Protein AF-A0A060CAT9-F1 (afdb_monomer_lite)

pLDDT: mean 79.56, std 21.22, range [30.61, 98.38]

Organism: NCBI:txid189668

Foldseek 3Di:
DEEEEPQQDDQDDPSNVVVVVLLVDPVNQPPAYEYEHCPQVVVCVQVVRHNYYYDYGPDPVVLVCLQPDQEYEYQDDDDLPRADDPSHAYEHAHDDDPPDDAAPRPPDDPPPPDDSVRRNVVLVSRLVGHPHYHDPDPPPPPPNDDDD

Secondary structure (DSSP, 8-state):
-EEESTTTT-S-HHHHHHHHHHHH-GGGTT--EEEEESSGGGGGGGGGSTTEEEEETTSHHHHHHHHH-SEEEESSPPPTT----TT-EEEE--SS--SS--GGG-SS---TTS-HHHHHHHHHHHHTT-SEE--SSSSSTTSSSPP-

Sequence (148 aa):
MVFCTFSGRGYADSPRAIYEYMLTDPAYRDCQYYWAFRDPEQFRALEQNPNTHVVRYAARDYELAMAGAKYWICNYRVSDHIWPRPEQVYVECWHGTPLKRLGYDLTGSDNAMNTTREIRKKYDLDSAKFRYLLSPSPLPARNFSPPG

InterPro domains:
  IPR007554 CDP-glycerol glycerophosphotransferase [PF04464] (2-139)
  IPR043149 CDP-glycerol glycerophosphotransferase, N-terminal domain [G3DSA:3.40.50.11820] (1-146)
  IPR051612 Teichoic Acid Biosynthesis Enzymes [PTHR37316] (2-144)

Radius of gyration: 16.43 Å; chains: 1; bounding box: 35×36×45 Å

Structure (mmCIF, N/CA/C/O backbone):
data_AF-A0A060CAT9-F1
#
_entry.id   AF-A0A060CAT9-F1
#
loop_
_atom_site.group_PDB
_atom_site.id
_atom_site.type_symbol
_atom_site.label_atom_id
_atom_site.label_alt_id
_atom_site.label_comp_id
_atom_site.label_asym_id
_atom_site.label_entity_id
_atom_site.label_seq_id
_atom_site.pdbx_PDB_ins_code
_atom_site.Cartn_x
_atom_site.Cartn_y
_atom_site.Cartn_z
_atom_site.occupancy
_atom_site.B_iso_or_equiv
_atom_site.auth_seq_id
_atom_site.auth_comp_id
_atom_site.auth_asym_id
_atom_site.auth_atom_id
_atom_site.pdbx_PDB_model_num
ATOM 1 N N . MET A 1 1 ? -4.364 -2.859 5.350 1.00 96.62 1 MET A N 1
ATOM 2 C CA . MET A 1 1 ? -4.345 -2.673 3.885 1.00 96.62 1 MET A CA 1
ATOM 3 C C . MET A 1 1 ? -3.031 -2.008 3.528 1.00 96.62 1 MET A C 1
ATOM 5 O O . MET A 1 1 ? -2.598 -1.157 4.295 1.00 96.62 1 MET A O 1
ATOM 9 N N . VAL A 1 2 ? -2.395 -2.400 2.426 1.00 97.81 2 VAL A N 1
ATOM 10 C CA . VAL A 1 2 ? -1.161 -1.757 1.946 1.00 97.81 2 VAL A CA 1
ATOM 11 C C . VAL A 1 2 ? -1.448 -0.983 0.670 1.00 97.81 2 VAL A C 1
ATOM 13 O O . VAL A 1 2 ? -2.136 -1.495 -0.210 1.00 97.81 2 VAL A O 1
ATOM 16 N N . PHE A 1 3 ? -0.885 0.217 0.573 1.00 97.50 3 PHE A N 1
ATOM 17 C CA . PHE A 1 3 ? -0.954 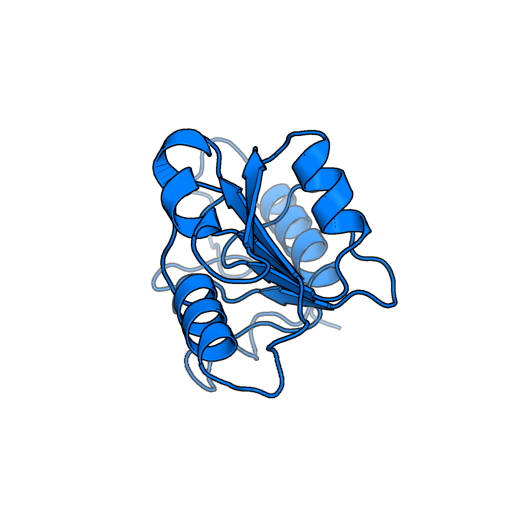1.097 -0.583 1.00 97.50 3 PHE A CA 1
ATOM 18 C C . PHE A 1 3 ? 0.450 1.366 -1.106 1.00 97.50 3 PHE A C 1
ATOM 20 O O . PHE A 1 3 ? 1.371 1.673 -0.340 1.00 97.50 3 PHE A O 1
ATOM 27 N N . CYS A 1 4 ? 0.624 1.260 -2.420 1.00 93.12 4 CYS A N 1
ATOM 28 C CA . CYS A 1 4 ? 1.888 1.600 -3.051 1.00 93.12 4 CYS A CA 1
ATOM 29 C C . CYS A 1 4 ? 1.680 2.188 -4.444 1.00 93.12 4 CYS A C 1
ATOM 31 O O . CYS A 1 4 ? 0.896 1.673 -5.238 1.00 93.12 4 CYS A O 1
ATOM 33 N N . THR A 1 5 ? 2.397 3.268 -4.764 1.00 91.56 5 THR A N 1
ATOM 34 C CA . THR A 1 5 ? 2.348 3.842 -6.114 1.00 91.56 5 THR A CA 1
ATOM 35 C C . THR A 1 5 ? 3.733 3.911 -6.728 1.00 91.56 5 THR A C 1
ATOM 37 O O . THR A 1 5 ? 4.704 4.241 -6.043 1.00 91.56 5 THR A O 1
ATOM 40 N N . PHE A 1 6 ? 3.845 3.588 -8.018 1.00 87.62 6 PHE A N 1
ATOM 41 C CA . PHE A 1 6 ? 5.064 3.800 -8.804 1.00 87.62 6 PHE A CA 1
ATOM 42 C C . PHE A 1 6 ? 6.353 3.268 -8.129 1.00 87.62 6 PHE A C 1
ATOM 44 O O . 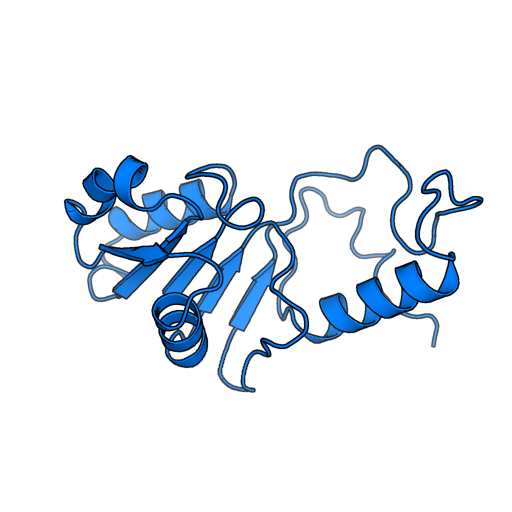PHE A 1 6 ? 7.388 3.940 -8.130 1.00 87.62 6 PHE A O 1
ATOM 51 N N . SER A 1 7 ? 6.294 2.080 -7.511 1.00 87.94 7 SER A N 1
ATOM 52 C CA . SER A 1 7 ? 7.363 1.505 -6.665 1.00 87.94 7 SER A CA 1
ATOM 53 C C . SER A 1 7 ? 7.792 2.394 -5.485 1.00 87.94 7 SER A C 1
ATOM 55 O O . SER A 1 7 ? 8.988 2.554 -5.225 1.00 87.94 7 SER A O 1
ATOM 57 N N . GLY A 1 8 ? 6.827 3.014 -4.811 1.00 88.31 8 GLY A N 1
ATOM 58 C CA . GLY A 1 8 ? 7.023 3.862 -3.637 1.00 88.31 8 GLY A CA 1
ATOM 59 C C . GLY A 1 8 ? 7.508 5.281 -3.939 1.00 88.31 8 GLY A C 1
ATOM 60 O O . GLY A 1 8 ? 8.119 5.899 -3.071 1.00 88.31 8 GLY A O 1
ATOM 61 N N . ARG A 1 9 ? 7.305 5.805 -5.156 1.00 91.75 9 ARG A N 1
ATOM 62 C CA . ARG A 1 9 ? 7.770 7.161 -5.517 1.00 91.75 9 ARG A CA 1
ATOM 63 C C . ARG A 1 9 ? 6.878 8.288 -5.002 1.00 91.75 9 ARG A C 1
ATOM 65 O O . ARG A 1 9 ? 7.337 9.423 -4.981 1.00 91.75 9 ARG A O 1
ATOM 72 N N . GLY A 1 10 ? 5.640 8.011 -4.603 1.00 92.88 10 GLY A N 1
ATOM 73 C CA . GLY A 1 10 ? 4.799 9.070 -4.063 1.00 92.88 10 GLY A CA 1
ATOM 74 C C . GLY A 1 10 ? 3.409 8.643 -3.633 1.00 92.88 10 GLY A C 1
ATOM 75 O O . GLY A 1 10 ? 3.037 7.470 -3.675 1.00 92.88 10 GLY A O 1
ATOM 76 N N . TYR A 1 11 ? 2.651 9.640 -3.202 1.00 95.88 11 TYR A N 1
ATOM 77 C CA . TYR A 1 11 ? 1.263 9.543 -2.779 1.00 95.88 11 TYR A CA 1
ATOM 78 C C . TYR A 1 11 ? 0.386 10.141 -3.887 1.00 95.88 11 TYR A C 1
ATOM 80 O O . TYR A 1 11 ? 0.273 11.360 -4.008 1.00 95.88 11 TYR A O 1
ATOM 88 N N . ALA A 1 12 ? -0.141 9.295 -4.777 1.00 93.31 12 ALA A N 1
ATOM 89 C CA . ALA A 1 12 ? -0.779 9.737 -6.018 1.00 93.31 12 ALA A CA 1
ATOM 90 C C . ALA A 1 12 ? -1.748 8.693 -6.606 1.00 93.31 12 ALA A C 1
ATOM 92 O O . ALA A 1 12 ? -1.861 7.573 -6.106 1.00 93.31 12 ALA A O 1
ATOM 93 N N . ASP A 1 13 ? -2.392 9.075 -7.713 1.00 90.75 13 ASP A N 1
ATOM 94 C CA . ASP A 1 13 ? -3.153 8.189 -8.603 1.00 90.75 13 ASP A CA 1
ATOM 95 C C . ASP A 1 13 ? -4.339 7.472 -7.917 1.00 90.75 13 ASP A C 1
ATOM 97 O O . ASP A 1 13 ? -4.885 7.954 -6.921 1.00 90.75 13 ASP A O 1
ATOM 101 N N . SER A 1 14 ? -4.775 6.338 -8.464 1.00 93.00 14 SER A N 1
ATOM 102 C CA . SER A 1 14 ? -5.932 5.581 -7.993 1.00 93.00 14 SER A CA 1
ATOM 103 C C . SER A 1 14 ? -5.770 5.066 -6.556 1.00 93.00 14 SER A C 1
ATOM 105 O O . SER A 1 14 ? -6.721 5.211 -5.787 1.00 93.00 14 SER A O 1
ATOM 107 N N . PRO A 1 15 ? -4.599 4.540 -6.118 1.00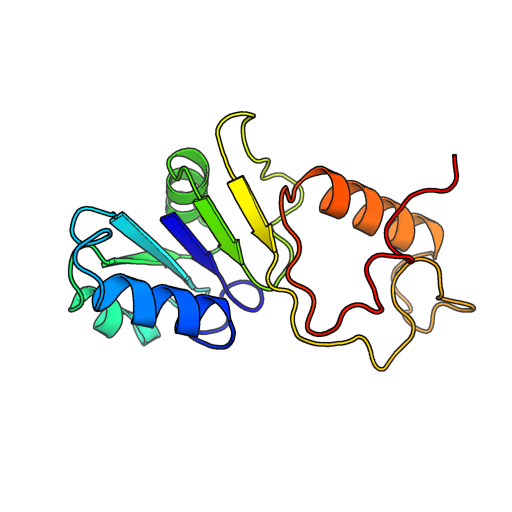 96.12 15 PRO A N 1
ATOM 108 C CA . PRO A 1 15 ? -4.421 4.124 -4.726 1.00 96.12 15 PRO A CA 1
ATOM 109 C C . PRO A 1 15 ? -4.639 5.266 -3.729 1.00 96.12 15 PRO A C 1
ATOM 111 O O . PRO A 1 15 ? -5.239 5.045 -2.680 1.00 96.12 15 PRO A O 1
ATOM 114 N N . ARG A 1 16 ? -4.214 6.494 -4.070 1.00 96.94 16 ARG A N 1
ATOM 115 C CA . ARG A 1 16 ? -4.483 7.684 -3.253 1.00 96.94 16 ARG A CA 1
ATOM 116 C C . ARG A 1 16 ? -5.975 7.967 -3.154 1.00 96.94 16 ARG A C 1
ATOM 118 O O . ARG A 1 16 ? -6.475 8.122 -2.049 1.00 96.94 16 ARG A O 1
ATOM 125 N N . ALA A 1 17 ? -6.673 8.013 -4.286 1.00 95.44 17 ALA A N 1
ATOM 126 C CA . ALA A 1 17 ? -8.103 8.315 -4.303 1.00 95.44 17 ALA A CA 1
ATOM 127 C C . ALA A 1 17 ? -8.920 7.286 -3.499 1.00 95.44 17 ALA A C 1
ATOM 129 O O . ALA A 1 17 ? -9.811 7.659 -2.740 1.00 95.44 17 ALA A O 1
ATOM 130 N N . ILE A 1 18 ? -8.580 5.996 -3.616 1.00 95.94 18 ILE A N 1
ATOM 131 C CA . ILE A 1 18 ? -9.207 4.920 -2.833 1.00 95.94 18 ILE A CA 1
ATOM 132 C C . ILE A 1 18 ? -8.955 5.126 -1.335 1.00 95.94 18 ILE A C 1
ATOM 134 O O . ILE A 1 18 ? -9.886 5.040 -0.539 1.00 95.94 18 ILE A O 1
ATOM 138 N N . TYR A 1 19 ? -7.711 5.411 -0.952 1.00 97.81 19 TYR A N 1
ATOM 139 C CA . TYR A 1 19 ? -7.346 5.662 0.440 1.00 97.81 19 TYR A CA 1
ATOM 140 C C . TYR A 1 19 ? -8.074 6.887 1.020 1.00 97.81 19 TYR A C 1
ATOM 142 O O . TYR A 1 19 ? -8.662 6.790 2.092 1.00 97.81 19 TYR A O 1
ATOM 150 N N . GLU A 1 20 ? -8.102 8.012 0.299 1.00 97.44 20 GLU A N 1
ATOM 151 C CA . GLU A 1 20 ? -8.794 9.234 0.733 1.00 97.44 20 GLU A CA 1
ATOM 152 C C . GLU A 1 20 ? -10.296 8.988 0.927 1.00 97.44 20 GLU A C 1
ATOM 154 O O . GLU A 1 20 ? -10.857 9.419 1.931 1.00 97.44 20 GLU A O 1
ATOM 159 N N . TYR A 1 21 ? -10.936 8.225 0.034 1.00 97.19 21 TYR A N 1
ATOM 160 C CA . TYR A 1 21 ? -12.326 7.801 0.218 1.00 97.19 21 TYR A CA 1
ATOM 161 C C . TYR A 1 21 ? -12.502 6.956 1.490 1.00 97.19 21 TYR A C 1
ATOM 163 O O . TYR A 1 21 ? -13.391 7.235 2.297 1.00 97.19 21 TYR A O 1
ATOM 171 N N . MET A 1 22 ? -11.632 5.964 1.709 1.00 96.81 22 MET A N 1
ATOM 172 C CA . MET A 1 22 ? -11.699 5.082 2.880 1.00 96.81 22 MET A CA 1
ATOM 173 C C . MET A 1 22 ? -11.566 5.835 4.210 1.00 96.81 22 MET A C 1
ATOM 175 O O . MET A 1 22 ? -12.198 5.445 5.186 1.00 96.81 22 MET A O 1
ATOM 179 N N . LEU A 1 23 ? -10.816 6.940 4.255 1.00 97.06 23 LEU A N 1
ATOM 180 C CA . LEU A 1 23 ? -10.744 7.791 5.448 1.00 97.06 23 LEU A CA 1
ATOM 181 C C . LEU A 1 23 ? -12.079 8.475 5.785 1.00 97.06 23 LEU A C 1
ATOM 183 O O . LEU A 1 23 ? -12.328 8.789 6.949 1.00 97.06 23 LEU A O 1
ATOM 187 N N . THR A 1 24 ? -12.924 8.735 4.785 1.00 96.94 24 THR A N 1
ATOM 188 C CA . THR A 1 24 ? -14.197 9.457 4.964 1.00 96.94 24 THR A CA 1
ATOM 189 C C . THR A 1 24 ? -15.378 8.546 5.286 1.00 96.94 24 THR A C 1
ATOM 191 O O . THR A 1 24 ? -16.361 9.001 5.872 1.00 96.94 24 THR A O 1
ATOM 194 N N . ASP A 1 25 ? -15.293 7.267 4.926 1.00 96.44 25 ASP A N 1
ATOM 195 C CA . ASP A 1 25 ? -16.389 6.313 5.057 1.00 96.44 25 ASP A CA 1
ATOM 196 C C . ASP A 1 25 ? -16.276 5.526 6.385 1.00 96.44 25 ASP A C 1
ATOM 198 O O . ASP A 1 25 ? -15.299 4.799 6.604 1.00 96.44 25 ASP A O 1
ATOM 202 N N . PRO A 1 26 ? -17.270 5.636 7.296 1.00 95.00 26 PRO A N 1
ATOM 203 C CA . PRO A 1 26 ? -17.259 4.950 8.587 1.00 95.00 26 PRO A CA 1
ATOM 204 C C . PRO A 1 26 ? -17.069 3.433 8.505 1.00 95.00 26 PRO A C 1
ATOM 206 O O . PRO A 1 26 ? -16.565 2.851 9.465 1.00 95.00 26 PRO A O 1
ATOM 209 N N . ALA A 1 27 ? -17.429 2.799 7.384 1.00 96.19 27 ALA A N 1
ATOM 210 C CA . ALA A 1 27 ? -17.254 1.363 7.180 1.00 96.19 27 ALA A CA 1
ATOM 211 C C . ALA A 1 27 ? -15.782 0.916 7.247 1.00 96.19 27 ALA A C 1
ATOM 213 O O . ALA A 1 27 ? -15.511 -0.251 7.532 1.00 96.19 27 ALA A O 1
ATOM 214 N N . TYR A 1 28 ? -14.829 1.828 7.023 1.00 95.69 28 TYR A N 1
ATOM 215 C CA . TYR A 1 28 ? -13.395 1.529 7.040 1.00 95.69 28 TYR A CA 1
ATOM 216 C C . TYR A 1 28 ? -12.653 2.146 8.230 1.00 95.69 28 TYR A C 1
ATOM 218 O O . TYR A 1 28 ? -11.428 2.066 8.294 1.00 95.69 28 TYR A O 1
ATOM 226 N N . ARG A 1 29 ? -13.356 2.734 9.205 1.00 93.81 29 ARG A N 1
ATOM 227 C CA . ARG A 1 29 ? -12.729 3.468 10.319 1.00 93.81 29 ARG A CA 1
ATOM 228 C C . ARG A 1 29 ? -11.697 2.644 11.099 1.00 93.81 29 ARG A C 1
ATOM 230 O O . ARG A 1 29 ? -10.654 3.177 11.464 1.00 93.81 29 ARG A O 1
ATOM 237 N N . ASP A 1 30 ? -11.966 1.358 11.305 1.00 95.38 30 ASP A N 1
ATOM 238 C CA . ASP A 1 30 ? -11.104 0.461 12.088 1.00 95.38 30 ASP A CA 1
ATOM 239 C C . ASP A 1 30 ? -10.016 -0.229 11.243 1.00 95.38 30 ASP A C 1
ATOM 241 O O . ASP A 1 30 ? -9.226 -1.033 11.747 1.00 95.38 30 ASP A O 1
ATOM 245 N N . CYS A 1 31 ? -9.953 0.065 9.940 1.00 96.56 31 CYS A N 1
ATOM 246 C CA . CYS A 1 31 ? -8.919 -0.479 9.072 1.00 96.56 31 CYS A CA 1
ATOM 247 C C . CYS A 1 31 ? -7.554 0.144 9.384 1.00 96.56 31 CYS A C 1
ATOM 249 O O . CYS A 1 31 ? -7.438 1.338 9.631 1.00 96.56 31 CYS A O 1
ATOM 251 N N . GLN A 1 32 ? -6.505 -0.678 9.307 1.00 97.94 32 GLN A N 1
ATOM 252 C CA . GLN A 1 32 ? -5.114 -0.223 9.355 1.00 97.94 32 GLN A CA 1
ATOM 253 C C . GLN A 1 32 ? -4.604 0.041 7.937 1.00 97.94 32 GLN A C 1
ATOM 255 O O . GLN A 1 32 ? -4.722 -0.834 7.068 1.00 97.94 32 GLN A O 1
ATOM 260 N N . TYR A 1 33 ? -4.011 1.208 7.704 1.00 98.19 33 TYR A N 1
ATOM 261 C CA . TYR A 1 33 ? -3.504 1.656 6.409 1.00 98.19 33 TYR A CA 1
ATOM 262 C C . TYR A 1 33 ? -1.981 1.751 6.448 1.00 98.19 33 TYR A C 1
ATOM 264 O O . TYR A 1 33 ? -1.419 2.439 7.289 1.00 98.19 33 TYR A O 1
ATOM 272 N N . TYR A 1 34 ? -1.306 1.076 5.523 1.00 98.38 34 TYR A N 1
ATOM 273 C CA . TYR A 1 34 ? 0.148 1.111 5.401 1.00 98.38 34 TYR A CA 1
ATOM 274 C C . TYR A 1 34 ? 0.524 1.673 4.038 1.00 98.38 34 TYR A C 1
ATOM 276 O O . TYR A 1 34 ? 0.197 1.075 3.013 1.00 98.38 34 TYR A O 1
ATOM 284 N N . TRP A 1 35 ? 1.226 2.799 4.018 1.00 98.19 35 TRP A N 1
ATOM 285 C CA . TRP A 1 35 ? 1.743 3.404 2.796 1.00 98.19 35 TRP A CA 1
ATOM 286 C C . TRP A 1 35 ? 3.235 3.125 2.646 1.00 98.19 35 TRP A C 1
ATOM 288 O O . TRP A 1 35 ? 4.025 3.422 3.541 1.00 98.19 35 TRP A O 1
ATOM 298 N N . ALA A 1 36 ? 3.625 2.559 1.503 1.00 97.56 36 ALA A N 1
ATOM 299 C CA . ALA A 1 36 ? 5.012 2.208 1.222 1.00 97.56 36 ALA A CA 1
ATOM 300 C C . ALA A 1 36 ? 5.691 3.247 0.317 1.00 97.56 36 ALA A C 1
ATOM 302 O O . ALA A 1 36 ? 5.321 3.385 -0.852 1.00 97.56 36 ALA A O 1
ATOM 303 N N . PHE A 1 37 ? 6.737 3.912 0.820 1.00 97.44 37 PHE A N 1
ATOM 304 C CA . PHE A 1 37 ? 7.522 4.898 0.062 1.00 97.44 37 PHE A CA 1
ATOM 305 C C . PHE A 1 37 ? 9.020 4.598 0.088 1.00 97.44 37 PHE A C 1
ATOM 307 O O . PHE A 1 37 ? 9.546 4.072 1.065 1.00 97.44 37 PHE A O 1
ATOM 314 N N . ARG A 1 38 ? 9.740 4.963 -0.977 1.00 95.69 38 ARG A N 1
ATOM 315 C CA . ARG A 1 38 ? 11.212 4.883 -1.019 1.00 95.69 38 ARG A CA 1
ATOM 316 C C . ARG A 1 38 ? 11.848 5.839 -0.016 1.00 95.69 38 ARG A C 1
ATOM 318 O O . ARG A 1 38 ? 12.790 5.456 0.676 1.00 95.69 38 ARG A O 1
ATOM 325 N N . ASP A 1 39 ? 11.300 7.049 0.060 1.00 95.88 39 ASP A N 1
ATOM 326 C CA . ASP A 1 39 ? 11.685 8.064 1.032 1.00 95.88 39 ASP A CA 1
ATO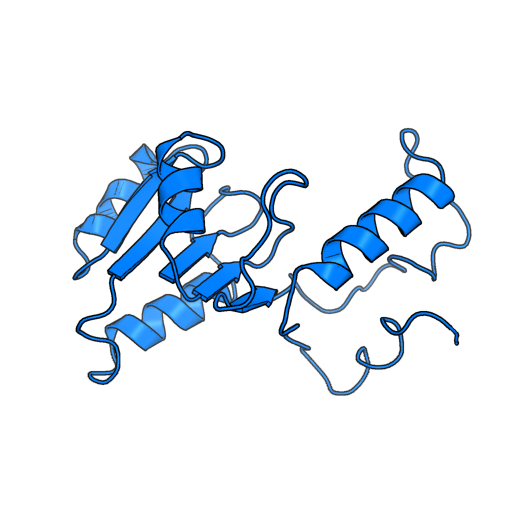M 327 C C . ASP A 1 39 ? 10.510 8.383 1.976 1.00 95.88 39 ASP A C 1
ATOM 329 O O . ASP A 1 39 ? 9.757 9.323 1.729 1.00 95.88 39 ASP A O 1
ATOM 333 N N . PRO A 1 40 ? 10.287 7.556 3.015 1.00 96.19 40 PRO A N 1
ATOM 334 C CA . PRO A 1 40 ? 9.140 7.684 3.912 1.00 96.19 40 PRO A CA 1
ATOM 335 C C . PRO A 1 40 ? 9.123 8.995 4.701 1.00 96.19 40 PRO A C 1
ATOM 337 O O . PRO A 1 40 ? 8.045 9.460 5.062 1.00 96.19 40 PRO A O 1
ATOM 340 N N . GLU A 1 41 ? 10.283 9.612 4.940 1.00 96.75 41 GLU A N 1
ATOM 341 C CA . GLU A 1 41 ? 10.384 10.822 5.762 1.00 96.75 41 GLU A CA 1
ATOM 342 C C . GLU A 1 41 ? 9.641 12.008 5.132 1.00 96.75 41 GLU A C 1
ATOM 344 O O . GLU A 1 41 ? 9.016 12.793 5.841 1.00 96.75 41 GLU A O 1
ATOM 349 N N . GLN A 1 42 ? 9.581 12.071 3.798 1.00 97.12 42 GLN A N 1
ATOM 350 C CA . GLN A 1 42 ? 8.807 13.087 3.073 1.00 97.12 42 GLN A CA 1
ATOM 351 C C . GLN A 1 42 ? 7.286 12.946 3.253 1.00 97.12 42 GLN A C 1
ATOM 353 O O . GLN A 1 42 ? 6.542 13.880 2.962 1.00 97.12 42 GLN A O 1
ATOM 358 N N . PHE A 1 43 ? 6.811 11.788 3.722 1.00 97.44 43 PHE A N 1
ATOM 359 C CA . PHE A 1 43 ? 5.388 11.448 3.782 1.00 97.44 43 PHE A CA 1
ATOM 360 C C . PHE A 1 43 ? 4.883 11.180 5.204 1.00 97.44 43 PHE A C 1
ATOM 362 O O . PHE A 1 43 ? 3.720 10.817 5.367 1.00 97.44 43 PHE A O 1
ATOM 369 N N . ARG A 1 44 ? 5.702 11.409 6.241 1.00 97.25 44 ARG A N 1
ATOM 370 C CA . ARG A 1 44 ? 5.324 11.214 7.658 1.00 97.25 44 ARG A CA 1
ATOM 371 C C . ARG A 1 44 ? 4.079 11.987 8.078 1.00 97.25 44 ARG A C 1
ATOM 373 O O . ARG A 1 44 ? 3.346 11.536 8.948 1.00 97.25 44 ARG A O 1
ATOM 380 N N . ALA A 1 45 ? 3.779 13.106 7.418 1.00 97.50 45 ALA A N 1
ATOM 381 C CA . ALA A 1 45 ? 2.542 13.850 7.646 1.00 97.50 45 ALA A CA 1
ATOM 382 C C . ALA A 1 45 ? 1.272 12.994 7.449 1.00 97.50 45 ALA A C 1
ATOM 384 O O . ALA A 1 45 ? 0.255 13.272 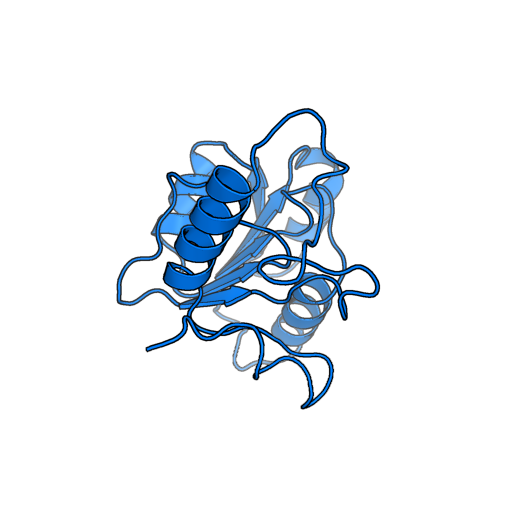8.077 1.00 97.50 45 ALA A O 1
ATOM 385 N N . LEU A 1 46 ? 1.322 11.928 6.638 1.00 97.62 46 LEU A N 1
ATOM 386 C CA . LEU A 1 46 ? 0.197 11.004 6.464 1.00 97.62 46 LEU A CA 1
ATOM 387 C C . LEU A 1 46 ? -0.160 10.241 7.744 1.00 97.62 46 LEU A C 1
ATOM 389 O O . LEU A 1 46 ? -1.313 9.844 7.882 1.00 97.62 46 LEU A O 1
ATOM 393 N N . GLU A 1 47 ? 0.777 10.072 8.679 1.00 97.94 47 GLU A N 1
ATOM 394 C CA . GLU A 1 47 ? 0.548 9.401 9.969 1.00 97.94 47 GLU A CA 1
ATOM 395 C C . GLU A 1 47 ? -0.312 10.247 10.926 1.00 97.94 47 GLU A C 1
ATOM 397 O O . GLU A 1 47 ? -0.746 9.765 11.967 1.00 97.94 47 GLU A O 1
ATOM 402 N N . GLN A 1 48 ? -0.619 11.500 10.561 1.00 97.69 48 GLN A N 1
ATOM 403 C CA . GLN A 1 48 ? -1.646 12.302 11.236 1.00 97.69 48 GLN A CA 1
ATOM 404 C C . GLN A 1 48 ? -3.066 11.805 10.922 1.00 97.69 48 GLN A C 1
ATOM 406 O O . GLN A 1 48 ? -4.003 12.119 11.656 1.00 97.69 48 GLN A O 1
ATOM 411 N N . ASN A 1 49 ? -3.241 11.030 9.845 1.00 97.69 49 ASN A N 1
ATOM 412 C CA . ASN A 1 49 ? -4.514 10.388 9.546 1.00 97.69 49 ASN A CA 1
ATOM 413 C C . ASN A 1 49 ? -4.729 9.170 10.461 1.00 97.69 49 ASN A C 1
ATOM 415 O O . ASN A 1 49 ? -3.775 8.445 10.760 1.00 97.69 49 ASN A O 1
ATOM 419 N N . PRO A 1 50 ? -5.979 8.873 10.858 1.00 96.19 50 PRO A N 1
ATOM 420 C CA . PRO A 1 50 ? -6.285 7.713 11.688 1.00 96.19 50 PRO A CA 1
ATOM 421 C C . PRO A 1 50 ? -5.745 6.405 11.099 1.00 96.19 50 PRO A C 1
ATOM 423 O O . PRO A 1 50 ? -5.884 6.147 9.902 1.00 96.19 50 PRO A O 1
ATOM 426 N N . ASN A 1 51 ? -5.156 5.568 11.959 1.00 97.31 51 ASN A N 1
ATOM 427 C CA . ASN A 1 51 ? -4.691 4.217 11.626 1.00 97.31 51 ASN A CA 1
ATOM 428 C C . ASN A 1 51 ? -3.735 4.141 10.420 1.00 97.31 51 ASN A C 1
ATOM 430 O O . ASN A 1 51 ? -3.656 3.103 9.760 1.00 97.31 51 ASN A O 1
ATOM 434 N N . THR A 1 52 ? -3.032 5.234 10.113 1.00 98.38 52 THR A N 1
ATOM 435 C CA . THR A 1 52 ? -2.151 5.330 8.949 1.00 98.38 52 THR A CA 1
ATOM 436 C C . THR A 1 52 ? -0.694 5.261 9.364 1.00 98.38 52 THR A C 1
ATOM 438 O O . THR A 1 52 ? -0.236 6.026 10.205 1.00 98.38 52 THR A O 1
ATOM 441 N N . HIS A 1 53 ? 0.038 4.352 8.730 1.00 98.25 53 HIS A N 1
ATOM 442 C CA . HIS A 1 53 ? 1.436 4.057 9.013 1.00 98.25 53 HIS A CA 1
ATOM 443 C C . HIS A 1 53 ? 2.256 4.207 7.741 1.00 98.25 53 HIS A C 1
ATOM 445 O O . HIS A 1 53 ? 1.864 3.722 6.673 1.00 98.25 53 HIS A O 1
ATOM 451 N N . VAL A 1 54 ? 3.422 4.836 7.850 1.00 98.19 54 VAL A N 1
ATOM 452 C CA . VAL A 1 54 ? 4.340 5.002 6.727 1.00 98.19 54 VAL A CA 1
ATOM 453 C C . VAL A 1 54 ? 5.525 4.051 6.872 1.00 98.19 54 VAL A C 1
ATOM 455 O O . VAL A 1 54 ? 6.282 4.098 7.843 1.00 98.19 54 VAL A O 1
ATOM 458 N N . VAL A 1 55 ? 5.712 3.191 5.867 1.00 97.44 55 VAL A N 1
ATOM 459 C CA . VAL A 1 55 ? 6.779 2.181 5.829 1.00 97.44 55 VAL A CA 1
ATOM 460 C C . VAL A 1 55 ? 7.737 2.419 4.668 1.00 97.44 55 VAL A C 1
ATOM 462 O O . VAL A 1 55 ? 7.374 2.939 3.607 1.00 97.44 55 VAL A O 1
ATOM 465 N N . ARG A 1 56 ? 8.992 2.000 4.850 1.00 97.06 56 ARG A N 1
ATOM 466 C CA . ARG A 1 56 ? 10.006 2.071 3.798 1.00 97.06 56 ARG A CA 1
ATOM 467 C C . ARG A 1 56 ? 9.793 0.954 2.777 1.00 97.06 56 ARG A C 1
ATOM 469 O O . ARG A 1 56 ? 9.839 -0.224 3.117 1.00 97.06 56 ARG A O 1
ATOM 476 N N . TYR A 1 57 ? 9.594 1.328 1.518 1.00 94.94 57 TYR A N 1
ATOM 477 C CA . TYR A 1 57 ? 9.450 0.411 0.389 1.00 94.94 57 TYR A CA 1
ATOM 478 C C . TYR A 1 57 ? 10.678 -0.497 0.249 1.00 94.94 57 TYR A C 1
ATOM 480 O O . TYR A 1 57 ? 11.809 -0.027 0.369 1.00 94.94 57 TYR A O 1
ATOM 488 N N . ALA A 1 58 ? 10.443 -1.780 -0.051 1.00 91.69 58 ALA A N 1
ATOM 489 C CA . ALA A 1 58 ? 11.479 -2.812 -0.181 1.00 91.69 58 ALA A CA 1
ATOM 490 C C . ALA A 1 58 ? 12.389 -2.963 1.057 1.00 91.69 58 ALA A C 1
ATOM 492 O O . ALA A 1 58 ? 13.534 -3.394 0.945 1.00 91.69 58 ALA A O 1
ATOM 493 N N . ALA A 1 59 ? 11.878 -2.602 2.236 1.00 93.75 59 ALA A N 1
ATOM 494 C CA . ALA A 1 59 ? 12.487 -2.916 3.520 1.00 93.75 59 ALA A CA 1
ATOM 495 C C . ALA A 1 59 ? 11.648 -3.959 4.270 1.00 93.75 59 ALA A C 1
ATOM 497 O O . ALA A 1 59 ? 10.506 -4.248 3.904 1.00 93.75 59 ALA A O 1
ATOM 498 N N . ARG A 1 60 ? 12.196 -4.477 5.371 1.00 94.00 60 ARG A N 1
ATOM 499 C CA . ARG A 1 60 ? 11.543 -5.496 6.202 1.00 94.00 60 ARG A CA 1
ATOM 500 C C . ARG A 1 60 ? 10.142 -5.085 6.664 1.00 94.00 60 ARG A C 1
ATOM 502 O O . ARG A 1 60 ? 9.228 -5.898 6.619 1.00 94.00 60 ARG A O 1
ATOM 509 N N . ASP A 1 61 ? 9.951 -3.827 7.051 1.00 92.81 61 ASP A N 1
ATOM 510 C CA . ASP A 1 61 ? 8.650 -3.337 7.529 1.00 92.81 61 ASP A CA 1
ATOM 511 C C . ASP A 1 61 ? 7.591 -3.342 6.420 1.00 92.81 61 ASP A C 1
ATOM 513 O O . ASP A 1 61 ? 6.427 -3.649 6.666 1.00 92.81 61 ASP A O 1
ATOM 517 N N . TYR A 1 62 ? 8.002 -3.070 5.178 1.00 95.62 62 TYR A N 1
ATOM 518 C CA . TYR A 1 62 ? 7.137 -3.207 4.011 1.00 95.62 62 TYR A CA 1
ATOM 519 C C . TYR A 1 62 ? 6.768 -4.670 3.755 1.00 95.62 62 TYR A C 1
ATOM 521 O O . TYR A 1 62 ? 5.596 -4.965 3.542 1.00 95.62 62 TYR A O 1
ATOM 529 N N . GLU A 1 63 ? 7.724 -5.596 3.824 1.00 94.62 63 GLU A N 1
ATOM 530 C CA . GLU A 1 63 ? 7.447 -7.028 3.653 1.00 94.62 63 GLU A CA 1
ATOM 531 C C . GLU A 1 63 ? 6.497 -7.561 4.732 1.00 94.62 63 GLU A C 1
ATOM 533 O O . GLU A 1 63 ? 5.567 -8.306 4.423 1.00 94.62 63 GLU A O 1
ATOM 538 N N . LEU A 1 64 ? 6.677 -7.134 5.986 1.00 95.50 64 LEU A N 1
ATOM 539 C CA . LEU A 1 64 ? 5.786 -7.479 7.094 1.00 95.50 64 LEU A CA 1
ATOM 540 C C . LEU A 1 64 ? 4.381 -6.898 6.894 1.00 95.50 64 LEU A C 1
ATOM 542 O O . LEU A 1 64 ? 3.394 -7.612 7.078 1.00 95.50 64 LEU A O 1
ATOM 546 N N . ALA A 1 65 ? 4.278 -5.637 6.466 1.00 96.25 65 ALA A N 1
ATOM 547 C CA . ALA A 1 65 ? 2.995 -5.014 6.154 1.00 96.25 65 ALA A CA 1
ATOM 548 C C . ALA A 1 65 ? 2.276 -5.750 5.009 1.00 96.25 65 ALA A C 1
ATOM 550 O O . ALA A 1 65 ? 1.083 -6.038 5.110 1.00 96.25 65 ALA A O 1
ATOM 551 N N . MET A 1 66 ? 3.004 -6.115 3.949 1.00 95.81 66 MET A N 1
ATOM 552 C CA . MET A 1 66 ? 2.480 -6.909 2.833 1.00 95.81 66 MET A CA 1
ATOM 553 C C . MET A 1 66 ? 2.016 -8.289 3.309 1.00 95.81 66 MET A C 1
ATOM 555 O O . MET A 1 66 ? 0.899 -8.696 3.003 1.00 95.81 66 MET A O 1
ATOM 559 N N . ALA A 1 67 ? 2.811 -8.991 4.117 1.00 94.75 67 ALA A N 1
ATOM 560 C CA . ALA A 1 67 ? 2.465 -10.313 4.638 1.00 94.75 67 ALA A CA 1
ATOM 561 C C . ALA A 1 67 ? 1.255 -10.303 5.591 1.00 94.75 67 ALA A C 1
ATOM 563 O O . ALA A 1 67 ? 0.518 -11.284 5.639 1.00 94.75 67 ALA A O 1
ATOM 564 N N . GLY A 1 68 ? 1.045 -9.217 6.342 1.00 95.25 68 GLY A N 1
ATOM 565 C CA . GLY A 1 68 ? -0.067 -9.083 7.289 1.00 95.25 68 GLY A CA 1
ATOM 566 C C . GLY A 1 68 ? -1.352 -8.497 6.695 1.00 95.25 68 GLY A C 1
ATOM 567 O O . GLY A 1 68 ? -2.431 -8.655 7.266 1.00 95.25 68 GLY A O 1
ATOM 568 N N . ALA A 1 69 ? -1.281 -7.799 5.560 1.00 96.38 69 ALA A N 1
ATOM 569 C CA . ALA A 1 69 ? -2.437 -7.105 5.008 1.00 96.38 69 ALA A CA 1
ATOM 570 C C . ALA A 1 69 ? -3.363 -8.025 4.206 1.00 96.38 69 ALA A C 1
ATOM 572 O O . ALA A 1 69 ? -2.928 -8.724 3.300 1.00 96.38 69 ALA A O 1
ATOM 573 N N . LYS A 1 70 ? -4.676 -7.933 4.449 1.00 96.00 70 LYS A N 1
ATOM 574 C CA . LYS A 1 70 ? -5.691 -8.620 3.629 1.00 96.00 70 LYS A CA 1
ATOM 575 C C . LYS A 1 70 ? -5.807 -8.063 2.203 1.00 96.00 70 LYS A C 1
ATOM 577 O O . LYS A 1 70 ? -6.116 -8.815 1.289 1.00 96.00 70 LYS A O 1
ATOM 582 N N . TYR A 1 71 ? -5.565 -6.765 2.016 1.00 96.31 71 TYR A N 1
ATOM 583 C CA . TYR A 1 71 ? -5.682 -6.087 0.720 1.00 96.31 71 TYR A CA 1
ATOM 584 C C . TYR A 1 71 ? -4.404 -5.326 0.381 1.00 96.31 71 TYR A C 1
ATOM 586 O O . TYR A 1 71 ? -3.902 -4.575 1.228 1.00 96.31 71 TYR A O 1
ATOM 594 N N . TRP A 1 72 ? -3.914 -5.507 -0.845 1.00 96.56 72 TRP A N 1
ATOM 595 C CA . TRP A 1 72 ? -2.819 -4.744 -1.446 1.00 96.56 72 TRP A CA 1
ATOM 596 C C . TRP A 1 72 ? -3.398 -3.920 -2.592 1.00 96.56 72 TRP A C 1
ATOM 598 O O . TRP A 1 72 ? -3.990 -4.485 -3.505 1.00 96.56 72 TRP A O 1
ATOM 608 N N . ILE A 1 73 ? -3.264 -2.601 -2.534 1.00 96.31 73 ILE A N 1
ATOM 609 C CA . ILE A 1 73 ? -3.815 -1.666 -3.517 1.00 96.31 73 ILE A CA 1
ATOM 610 C C . ILE A 1 73 ? -2.632 -0.920 -4.120 1.00 96.31 73 ILE A C 1
ATOM 612 O O . ILE A 1 73 ? -2.075 -0.006 -3.507 1.00 96.31 73 ILE A O 1
ATOM 616 N N . CYS A 1 74 ? -2.208 -1.338 -5.306 1.00 93.25 74 CYS A N 1
ATOM 617 C CA . CYS A 1 74 ? -1.042 -0.760 -5.960 1.00 93.25 74 CYS A CA 1
ATOM 618 C C . CYS A 1 74 ? -1.316 -0.462 -7.427 1.00 93.25 74 CYS A C 1
ATOM 620 O O . CYS A 1 74 ? -2.165 -1.096 -8.034 1.00 93.25 74 CYS A O 1
ATOM 622 N N . ASN A 1 75 ? -0.604 0.512 -7.991 1.00 89.31 75 ASN A N 1
ATOM 623 C CA . ASN A 1 75 ? -0.703 0.875 -9.412 1.00 89.31 75 ASN A CA 1
ATOM 624 C C . ASN A 1 75 ? 0.565 0.539 -10.219 1.00 89.31 75 ASN A C 1
ATOM 626 O O . ASN A 1 75 ? 0.803 1.060 -11.313 1.00 89.31 75 ASN A O 1
ATOM 630 N N . TYR A 1 76 ? 1.439 -0.255 -9.607 1.00 84.50 76 TYR A N 1
ATOM 631 C CA . TYR A 1 76 ? 2.703 -0.680 -10.166 1.00 84.50 76 TYR A CA 1
ATOM 632 C C . TYR A 1 76 ? 3.058 -2.052 -9.611 1.00 84.50 76 TYR A C 1
ATOM 634 O O . TYR A 1 76 ? 2.733 -2.367 -8.465 1.00 84.50 76 TYR A O 1
ATOM 642 N N . ARG A 1 77 ? 3.812 -2.819 -10.404 1.00 82.19 77 ARG A N 1
ATOM 643 C CA . ARG A 1 77 ? 4.266 -4.160 -10.044 1.00 82.19 77 ARG A CA 1
ATOM 644 C C . ARG A 1 77 ? 4.922 -4.215 -8.667 1.00 82.19 77 ARG A C 1
ATOM 646 O O . ARG A 1 77 ? 5.909 -3.521 -8.403 1.00 82.19 77 ARG A O 1
ATOM 653 N N . VAL A 1 78 ? 4.424 -5.131 -7.848 1.00 87.06 78 VAL A N 1
ATOM 654 C CA . VAL A 1 78 ? 5.090 -5.607 -6.635 1.00 87.06 78 VAL A CA 1
ATOM 655 C C . VAL A 1 78 ? 6.265 -6.521 -7.013 1.00 87.06 78 VAL A C 1
ATOM 657 O O . VAL A 1 78 ? 6.212 -7.243 -8.007 1.00 87.06 78 VAL A O 1
ATOM 660 N N . SER A 1 79 ? 7.336 -6.495 -6.217 1.00 85.56 79 SER A N 1
ATOM 661 C CA . SER A 1 79 ? 8.551 -7.286 -6.446 1.00 85.56 79 SER A CA 1
ATOM 662 C C . SER A 1 79 ? 8.286 -8.789 -6.629 1.00 85.56 79 SER A C 1
ATOM 664 O O . SER A 1 79 ? 7.427 -9.378 -5.972 1.00 85.56 79 SER A O 1
ATOM 666 N N . ASP A 1 80 ? 9.089 -9.442 -7.474 1.00 83.38 80 ASP A N 1
ATOM 667 C CA . ASP A 1 80 ? 8.875 -10.835 -7.894 1.00 83.38 80 ASP A CA 1
ATOM 668 C C . ASP A 1 80 ? 8.896 -11.852 -6.740 1.00 83.38 80 ASP A C 1
ATOM 670 O O . ASP A 1 80 ? 8.174 -12.845 -6.804 1.00 83.38 80 ASP A O 1
ATOM 674 N N . HIS A 1 81 ? 9.647 -11.579 -5.671 1.00 86.12 81 HIS A N 1
ATOM 675 C CA . HIS A 1 81 ? 9.761 -12.436 -4.485 1.00 86.12 81 HIS A CA 1
ATOM 676 C C . HIS A 1 81 ? 8.590 -12.301 -3.496 1.00 86.12 81 HIS A C 1
ATOM 678 O O . HIS A 1 81 ? 8.456 -13.134 -2.605 1.00 86.12 81 HIS A O 1
ATOM 684 N N . ILE A 1 82 ? 7.731 -11.288 -3.646 1.00 87.62 82 ILE A N 1
ATOM 685 C CA . ILE A 1 82 ? 6.560 -11.086 -2.786 1.00 87.62 82 ILE A CA 1
ATOM 686 C C . ILE A 1 82 ? 5.336 -11.671 -3.486 1.00 87.62 82 ILE A C 1
ATOM 688 O O . ILE A 1 82 ? 5.030 -11.319 -4.632 1.00 87.62 82 ILE A O 1
ATOM 692 N N . TRP A 1 83 ? 4.646 -12.570 -2.787 1.00 90.06 83 TRP A N 1
ATOM 693 C CA . TRP A 1 83 ? 3.478 -13.287 -3.289 1.00 90.06 83 TRP A CA 1
ATOM 694 C C . TRP A 1 83 ? 2.314 -13.163 -2.311 1.00 90.06 83 TRP A C 1
ATOM 696 O O . TRP A 1 83 ? 2.522 -13.379 -1.113 1.00 90.06 83 TRP A O 1
ATOM 706 N N . PRO A 1 84 ? 1.109 -12.811 -2.793 1.00 89.88 84 PRO A N 1
ATOM 707 C CA . PRO A 1 84 ? -0.066 -12.807 -1.942 1.00 89.88 84 PRO A CA 1
ATOM 708 C C . PRO A 1 84 ? -0.417 -14.243 -1.557 1.00 89.88 84 PRO A C 1
ATOM 710 O O . PRO A 1 84 ? -0.362 -15.163 -2.377 1.00 89.88 84 PRO A O 1
ATOM 713 N N . ARG A 1 85 ? -0.782 -14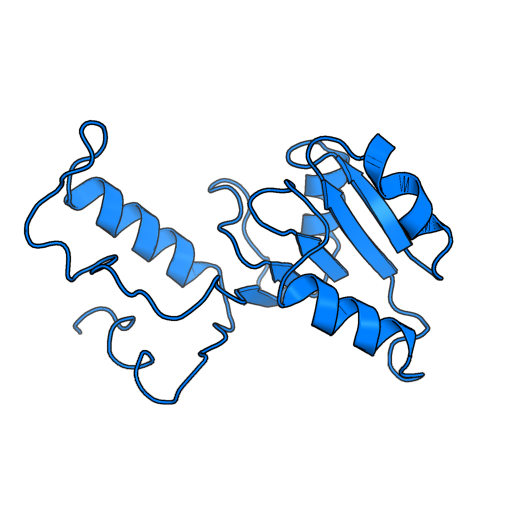.437 -0.294 1.00 92.12 85 ARG A N 1
ATOM 714 C CA . ARG A 1 85 ? -1.366 -15.685 0.197 1.00 92.12 85 ARG A CA 1
ATOM 715 C C . ARG A 1 85 ? -2.794 -15.851 -0.346 1.00 92.12 85 ARG A C 1
ATOM 717 O O . ARG A 1 85 ? -3.405 -14.851 -0.726 1.00 92.12 85 ARG A O 1
ATOM 724 N N . PRO A 1 86 ? -3.362 -17.070 -0.362 1.00 89.19 86 PRO A N 1
ATOM 725 C CA . PRO A 1 86 ? -4.696 -17.321 -0.923 1.00 89.19 86 PRO A CA 1
ATOM 726 C C . PRO A 1 86 ? -5.826 -16.439 -0.358 1.00 89.19 86 PRO A C 1
ATOM 728 O O . PRO A 1 86 ? -6.787 -16.125 -1.061 1.00 89.19 86 PRO A O 1
ATOM 731 N N . GLU A 1 87 ? -5.718 -16.034 0.907 1.00 91.25 87 GLU A N 1
ATOM 732 C CA . GLU A 1 87 ? -6.661 -15.165 1.617 1.00 91.25 87 GLU A CA 1
ATOM 733 C C . GLU A 1 87 ? -6.455 -13.663 1.357 1.00 91.25 87 GLU A C 1
ATOM 735 O O . GLU A 1 87 ? -7.316 -12.850 1.710 1.00 91.25 87 GLU A O 1
ATOM 740 N N . GLN A 1 88 ? -5.323 -13.289 0.759 1.00 94.69 88 GLN A N 1
ATOM 741 C CA . GLN A 1 88 ? -4.980 -11.910 0.437 1.00 94.69 88 GLN A CA 1
ATOM 742 C C . GLN A 1 88 ? -5.504 -11.535 -0.949 1.00 94.69 88 GLN A C 1
ATOM 744 O O . GLN A 1 88 ? -5.598 -12.346 -1.870 1.00 94.69 88 GLN A O 1
ATOM 749 N N . VAL A 1 89 ? -5.850 -10.263 -1.105 1.00 93.94 89 VAL A N 1
ATOM 750 C CA . VAL A 1 89 ? -6.397 -9.711 -2.340 1.00 93.94 89 VAL A CA 1
ATOM 751 C C . VAL A 1 89 ? -5.473 -8.609 -2.829 1.00 93.94 89 VAL A C 1
ATOM 753 O O . VAL A 1 89 ? -5.402 -7.535 -2.235 1.00 93.94 89 VAL A O 1
ATOM 756 N N . TYR A 1 90 ? -4.788 -8.868 -3.939 1.00 92.69 90 TYR A N 1
ATOM 757 C CA . TYR A 1 90 ? -4.005 -7.858 -4.638 1.00 92.69 90 TYR A CA 1
ATOM 758 C C . TYR A 1 90 ? -4.849 -7.223 -5.752 1.00 92.69 90 TYR A C 1
ATOM 760 O O . TYR A 1 90 ? -5.261 -7.896 -6.701 1.00 92.69 90 TYR A O 1
ATOM 768 N N . VAL A 1 91 ? -5.135 -5.933 -5.584 1.00 91.75 91 VAL A N 1
ATOM 769 C CA . VAL A 1 91 ? -5.800 -5.044 -6.537 1.00 91.75 91 VAL A CA 1
ATOM 770 C C . VAL A 1 91 ? -4.731 -4.236 -7.269 1.00 91.75 91 VAL A C 1
ATOM 772 O O . VAL A 1 91 ? -4.070 -3.382 -6.673 1.00 91.75 91 VAL A O 1
ATOM 775 N N . GLU A 1 92 ? -4.575 -4.505 -8.561 1.00 87.19 92 GLU A N 1
ATOM 776 C CA . GLU A 1 92 ? -3.725 -3.721 -9.452 1.00 87.19 92 GLU A CA 1
ATOM 777 C C . GLU A 1 92 ? -4.574 -2.624 -10.104 1.00 87.19 92 GLU A C 1
ATOM 779 O O . GLU A 1 92 ? -5.506 -2.888 -10.865 1.00 87.19 92 GLU A O 1
ATOM 784 N N . CYS A 1 93 ? -4.284 -1.371 -9.771 1.00 83.75 93 CYS A N 1
ATOM 785 C CA . CYS A 1 93 ? -4.990 -0.214 -10.300 1.00 83.75 93 CYS A CA 1
ATOM 786 C C . CYS A 1 93 ? -4.526 0.166 -11.708 1.00 83.75 93 CYS A C 1
ATOM 788 O O . CYS A 1 93 ? -5.253 0.871 -12.407 1.00 83.75 93 CYS A O 1
ATOM 790 N N . TRP A 1 94 ? -3.338 -0.296 -12.117 1.00 73.31 94 TRP A N 1
ATOM 791 C CA . TRP A 1 94 ? -2.663 0.143 -13.331 1.00 73.31 94 TRP A CA 1
ATOM 792 C C . TRP A 1 94 ? -2.478 1.674 -13.374 1.00 73.31 94 TRP A C 1
ATOM 794 O O . TRP A 1 94 ? -2.823 2.394 -12.447 1.00 73.31 94 TRP A O 1
ATOM 804 N N . HIS A 1 95 ? -1.880 2.200 -14.438 1.00 65.12 95 HIS A N 1
ATOM 805 C CA . HIS A 1 95 ? -1.496 3.618 -14.546 1.00 65.12 95 HIS A CA 1
ATOM 806 C C . HIS A 1 95 ? -2.005 4.236 -15.859 1.00 65.12 95 HIS A C 1
ATOM 808 O O . HIS A 1 95 ? -1.350 5.070 -16.480 1.00 65.12 95 HIS A O 1
ATOM 814 N N . GLY A 1 96 ? -3.204 3.808 -16.272 1.00 52.75 96 GLY A N 1
ATOM 815 C CA . GLY A 1 96 ? -3.920 4.299 -17.453 1.00 52.75 96 GLY A CA 1
ATOM 816 C C . GLY A 1 96 ? -3.901 3.351 -18.657 1.00 52.75 96 GLY A C 1
ATOM 817 O O . GLY A 1 96 ? -3.146 2.382 -18.716 1.00 52.75 96 GLY A O 1
ATOM 818 N N . THR A 1 97 ? -4.769 3.623 -19.634 1.00 41.47 97 THR A N 1
ATOM 819 C CA . THR A 1 97 ? -4.862 2.849 -20.881 1.00 41.47 97 THR A CA 1
ATOM 820 C C . THR A 1 97 ? -3.512 2.857 -21.609 1.00 41.47 97 THR A C 1
ATOM 822 O O . THR A 1 97 ? -2.986 3.941 -21.874 1.00 41.47 97 THR A O 1
ATOM 825 N N . PRO A 1 98 ? -2.938 1.696 -21.972 1.00 43.59 98 PRO A N 1
ATOM 826 C CA . PRO A 1 98 ? -1.705 1.658 -22.748 1.00 43.59 98 PRO A CA 1
ATOM 827 C C . PRO A 1 98 ? -1.886 2.378 -24.092 1.00 43.59 98 PRO A C 1
ATOM 829 O O . PRO A 1 98 ? -2.585 1.883 -24.972 1.00 43.59 98 PRO A O 1
ATOM 832 N N . LEU A 1 99 ? -1.258 3.545 -24.271 1.00 37.69 99 LEU A N 1
ATOM 833 C CA . LEU A 1 99 ? -1.183 4.210 -25.583 1.00 37.69 99 LEU A CA 1
ATOM 834 C C . LEU A 1 99 ? -0.096 3.577 -26.476 1.00 37.69 99 LEU A C 1
ATOM 836 O O . LEU A 1 99 ? -0.132 3.692 -27.698 1.00 37.69 99 LEU A O 1
ATOM 840 N N . LYS A 1 100 ? 0.878 2.894 -25.857 1.00 36.12 100 LYS A N 1
ATOM 841 C CA . LYS A 1 100 ? 1.886 2.054 -26.517 1.00 36.12 100 LYS A CA 1
ATOM 842 C C . LYS A 1 100 ? 1.512 0.582 -26.341 1.00 36.12 100 LYS A C 1
ATOM 844 O O . LYS A 1 100 ? 1.027 0.199 -25.280 1.00 36.12 100 LYS A O 1
ATOM 849 N N . ARG A 1 101 ? 1.776 -0.243 -27.361 1.00 45.28 101 ARG A N 1
ATOM 850 C CA . ARG A 1 101 ? 1.617 -1.706 -27.297 1.00 45.28 101 ARG A CA 1
ATOM 851 C C . ARG A 1 101 ? 2.449 -2.260 -26.130 1.00 45.28 101 ARG A C 1
ATOM 853 O O . ARG A 1 101 ? 3.660 -2.057 -26.096 1.00 45.28 101 ARG A O 1
ATOM 860 N N . LEU A 1 102 ? 1.808 -2.923 -25.168 1.00 51.34 102 LEU A N 1
ATOM 861 C CA . LEU A 1 102 ? 2.446 -3.549 -24.003 1.00 51.34 102 LEU A CA 1
ATOM 862 C C . LEU A 1 102 ? 2.133 -5.052 -23.990 1.00 51.34 102 LEU A C 1
ATOM 864 O O . LEU A 1 102 ? 1.088 -5.479 -24.475 1.00 51.34 102 LEU A O 1
ATOM 868 N N . GLY A 1 103 ? 3.043 -5.860 -23.443 1.00 55.22 103 GLY A N 1
ATOM 869 C CA . GLY A 1 103 ? 2.860 -7.309 -23.329 1.00 55.22 103 GLY A CA 1
ATOM 870 C C . GLY A 1 103 ? 2.934 -8.041 -24.674 1.00 55.22 103 GLY A C 1
ATOM 871 O O . GLY A 1 103 ? 3.967 -8.013 -25.347 1.00 55.22 103 GLY A O 1
ATOM 872 N N . TYR A 1 104 ? 1.854 -8.729 -25.050 1.00 43.84 104 TYR A N 1
ATOM 873 C CA . TYR A 1 104 ? 1.799 -9.598 -26.233 1.00 43.84 104 TYR A CA 1
ATOM 874 C C . TYR A 1 104 ? 1.811 -8.844 -27.572 1.00 43.84 104 TYR A C 1
ATOM 876 O O . TYR A 1 104 ? 2.235 -9.418 -28.573 1.00 43.84 104 TYR A O 1
ATOM 884 N N . ASP A 1 105 ? 1.454 -7.556 -27.572 1.00 47.22 105 ASP A N 1
ATOM 885 C CA . ASP A 1 105 ? 1.422 -6.703 -28.769 1.00 47.22 105 ASP A CA 1
ATOM 886 C C . ASP A 1 105 ? 2.793 -6.090 -29.140 1.00 47.22 105 ASP A C 1
ATOM 888 O O . ASP A 1 105 ? 2.905 -5.309 -30.088 1.00 47.22 105 ASP A O 1
ATOM 892 N N . LEU A 1 106 ? 3.871 -6.426 -28.425 1.00 48.97 106 LEU A N 1
ATOM 893 C CA . LEU A 1 106 ? 5.224 -5.989 -28.784 1.00 48.97 106 LEU A CA 1
ATOM 894 C C . LEU A 1 106 ? 5.701 -6.707 -30.061 1.00 48.97 106 LEU A C 1
ATOM 896 O O . LEU A 1 106 ? 6.197 -7.830 -30.008 1.00 48.97 106 LEU A O 1
ATOM 900 N N . THR A 1 107 ? 5.595 -6.042 -31.215 1.00 45.91 107 THR A N 1
ATOM 901 C CA . THR A 1 107 ? 6.122 -6.521 -32.512 1.00 45.91 107 THR A CA 1
ATOM 902 C C . THR A 1 107 ? 7.623 -6.252 -32.708 1.00 45.91 107 THR A C 1
ATOM 904 O O . THR A 1 107 ? 8.154 -6.465 -33.791 1.00 45.91 107 THR A O 1
ATOM 907 N N . GLY A 1 108 ? 8.321 -5.806 -31.662 1.00 46.41 108 GLY A N 1
ATOM 908 C CA . GLY A 1 108 ? 9.760 -5.542 -31.643 1.00 46.41 108 GLY A CA 1
ATOM 909 C C . GLY A 1 108 ? 10.158 -4.924 -30.303 1.00 46.41 108 GLY A C 1
ATOM 910 O O . GLY A 1 108 ? 9.423 -4.098 -29.762 1.00 46.41 108 GLY A O 1
ATOM 911 N N . SER A 1 109 ? 11.270 -5.365 -29.714 1.00 43.31 109 SER A N 1
ATOM 912 C CA . SER A 1 109 ? 11.774 -4.818 -28.453 1.00 43.31 109 SER A CA 1
ATOM 913 C C . SER A 1 109 ? 12.661 -3.600 -28.722 1.00 43.31 109 SER A C 1
ATOM 915 O O . SER A 1 109 ? 13.835 -3.764 -29.032 1.00 43.31 109 SER A O 1
ATOM 917 N N . ASP A 1 110 ? 12.143 -2.388 -28.526 1.00 44.03 110 ASP A N 1
ATOM 918 C CA . ASP A 1 110 ? 12.989 -1.179 -28.417 1.00 44.03 110 ASP A CA 1
ATOM 919 C C . ASP A 1 110 ? 13.704 -1.081 -27.050 1.00 44.03 110 ASP A C 1
ATOM 921 O O . ASP A 1 110 ? 14.493 -0.173 -26.800 1.00 44.03 110 ASP A O 1
ATOM 925 N N . ASN A 1 111 ? 13.459 -2.031 -26.138 1.00 45.59 111 ASN A N 1
ATOM 926 C CA . ASN A 1 111 ? 14.143 -2.108 -24.849 1.00 45.59 111 ASN A CA 1
ATOM 927 C C . ASN A 1 111 ? 15.392 -2.995 -24.953 1.00 45.59 111 ASN A C 1
ATOM 929 O O . ASN A 1 111 ? 15.300 -4.218 -24.878 1.00 45.59 111 ASN A O 1
ATOM 933 N N . ALA A 1 112 ? 16.565 -2.363 -25.031 1.00 46.00 112 ALA A N 1
ATOM 934 C CA . ALA A 1 112 ? 17.892 -2.975 -25.184 1.00 46.00 112 ALA A CA 1
ATOM 935 C C . ALA A 1 112 ? 18.370 -3.904 -24.035 1.00 46.00 112 ALA A C 1
ATOM 937 O O . ALA A 1 112 ? 19.533 -4.291 -24.017 1.00 46.00 112 ALA A O 1
ATOM 938 N N . MET A 1 113 ? 17.517 -4.262 -23.065 1.00 49.66 113 MET A N 1
ATOM 939 C CA . MET A 1 113 ? 17.924 -5.028 -21.871 1.00 49.66 113 MET A CA 1
ATOM 940 C C . MET A 1 113 ? 17.153 -6.327 -21.607 1.00 49.66 113 MET A C 1
ATOM 942 O O . MET A 1 113 ? 17.556 -7.076 -20.726 1.00 49.66 113 MET A O 1
ATOM 946 N N . ASN A 1 114 ? 16.039 -6.609 -22.290 1.00 49.34 114 ASN A N 1
ATOM 947 C CA . ASN A 1 114 ? 15.300 -7.863 -22.081 1.00 49.34 114 ASN A CA 1
ATOM 948 C C . ASN A 1 114 ? 14.762 -8.383 -23.414 1.00 49.34 114 ASN A C 1
ATOM 950 O O . ASN A 1 114 ? 14.151 -7.637 -24.177 1.00 49.34 114 ASN A O 1
ATOM 954 N N . THR A 1 115 ? 14.931 -9.677 -23.661 1.00 64.25 115 THR A N 1
ATOM 955 C CA . THR A 1 115 ? 14.321 -10.359 -24.805 1.00 64.25 115 THR A CA 1
ATOM 956 C C . THR A 1 115 ? 12.793 -10.367 -24.682 1.00 64.25 115 THR A C 1
ATOM 958 O O . THR A 1 115 ? 12.232 -10.378 -23.582 1.00 64.25 115 THR A O 1
ATOM 961 N N . THR A 1 116 ? 12.081 -10.441 -25.810 1.00 61.50 116 THR A N 1
ATOM 962 C CA . THR A 1 116 ? 10.607 -10.546 -25.844 1.00 61.50 116 THR A CA 1
ATOM 963 C C . THR A 1 116 ? 10.078 -11.687 -24.963 1.00 61.50 116 THR A C 1
ATOM 965 O O . THR A 1 116 ? 9.022 -11.564 -24.343 1.00 61.50 116 THR A O 1
ATOM 968 N N . ARG A 1 117 ? 10.833 -12.789 -24.854 1.00 64.62 117 ARG A N 1
ATOM 969 C CA . ARG A 1 117 ? 10.504 -13.945 -24.006 1.00 64.62 117 ARG A CA 1
ATOM 970 C C . ARG A 1 117 ? 10.557 -13.614 -22.513 1.00 64.62 117 ARG A C 1
ATOM 972 O O . ARG A 1 117 ? 9.673 -14.029 -21.769 1.00 64.62 117 ARG A O 1
ATOM 979 N N . GLU A 1 118 ? 11.568 -12.872 -22.073 1.00 63.44 118 GLU A N 1
ATOM 980 C CA . GLU A 1 118 ? 11.713 -12.457 -20.671 1.00 63.44 118 GLU A CA 1
ATOM 981 C C . GLU A 1 118 ? 10.642 -11.449 -20.268 1.00 63.44 118 GLU A C 1
ATOM 983 O O . GLU A 1 118 ? 10.120 -11.523 -19.157 1.00 63.44 118 GLU A O 1
ATOM 988 N N . ILE A 1 119 ? 10.272 -10.550 -21.185 1.00 65.44 119 ILE A N 1
ATOM 989 C CA . ILE A 1 119 ? 9.165 -9.614 -20.983 1.00 65.44 119 ILE A CA 1
ATOM 990 C C . ILE A 1 119 ? 7.856 -10.390 -20.792 1.00 65.44 119 ILE A C 1
ATOM 992 O O . ILE A 1 119 ? 7.171 -10.164 -19.800 1.00 65.44 119 ILE A O 1
ATOM 996 N N . ARG A 1 120 ? 7.534 -11.351 -21.669 1.00 67.88 120 ARG A N 1
ATOM 997 C CA . ARG A 1 120 ? 6.318 -12.178 -21.536 1.00 67.88 120 ARG A CA 1
ATOM 998 C C . ARG A 1 120 ? 6.270 -12.940 -20.214 1.00 67.88 120 ARG A C 1
ATOM 1000 O O . ARG A 1 120 ? 5.305 -12.795 -19.477 1.00 67.88 120 ARG A O 1
ATOM 1007 N N . LYS A 1 121 ? 7.357 -13.628 -19.847 1.00 69.75 121 LYS A N 1
ATOM 1008 C CA . LYS A 1 121 ? 7.445 -14.362 -18.573 1.00 69.75 121 LYS A CA 1
ATOM 1009 C C . LYS A 1 121 ? 7.199 -13.455 -17.362 1.00 69.75 121 LYS A C 1
ATOM 1011 O O . LYS A 1 121 ? 6.571 -13.865 -16.392 1.00 69.75 121 LYS A O 1
ATOM 1016 N N . LYS A 1 122 ? 7.699 -12.220 -17.418 1.00 69.12 122 LYS A N 1
ATOM 1017 C CA . LYS A 1 122 ? 7.478 -11.193 -16.398 1.00 69.12 122 LYS A CA 1
ATOM 1018 C C . LYS A 1 122 ? 5.999 -10.802 -16.290 1.00 69.12 122 LYS A C 1
ATOM 1020 O O . LYS A 1 122 ? 5.518 -10.694 -15.171 1.00 69.12 122 LYS A O 1
ATOM 1025 N N . TYR A 1 123 ? 5.297 -10.635 -17.411 1.00 70.25 123 TYR A N 1
ATOM 1026 C CA . TYR A 1 123 ? 3.855 -10.359 -17.419 1.00 70.25 123 TYR A CA 1
ATOM 1027 C C . TYR A 1 123 ? 3.026 -11.545 -16.920 1.00 70.25 123 TYR A C 1
ATOM 1029 O O . TYR A 1 123 ? 2.101 -11.339 -16.139 1.00 70.25 123 TYR A O 1
ATOM 1037 N N . ASP A 1 124 ? 3.374 -12.773 -17.313 1.00 72.00 124 ASP A N 1
ATOM 1038 C CA . ASP A 1 124 ? 2.663 -13.971 -16.855 1.00 72.00 124 ASP A CA 1
ATOM 1039 C C . ASP A 1 124 ? 2.760 -14.097 -15.324 1.00 72.00 124 ASP A C 1
ATOM 1041 O O . ASP A 1 124 ? 1.749 -14.286 -14.646 1.00 72.00 124 ASP A O 1
ATOM 1045 N N . LEU A 1 125 ? 3.961 -13.891 -14.765 1.00 71.25 125 LEU A N 1
ATOM 1046 C CA . LEU A 1 125 ? 4.189 -13.889 -13.316 1.00 71.25 125 LEU A CA 1
ATOM 1047 C C . LEU A 1 125 ? 3.398 -12.798 -12.591 1.00 71.25 125 LEU A C 1
ATOM 1049 O O . LEU A 1 125 ? 2.863 -13.065 -11.520 1.00 71.25 125 LEU A O 1
ATOM 1053 N N . ASP A 1 126 ? 3.308 -11.592 -13.151 1.00 71.88 126 ASP A N 1
ATOM 1054 C CA . ASP A 1 126 ? 2.512 -10.521 -12.544 1.00 71.88 126 ASP A CA 1
ATOM 1055 C C . ASP A 1 126 ? 1.017 -10.843 -12.581 1.00 71.88 126 ASP A C 1
ATOM 1057 O O . ASP A 1 126 ? 0.330 -10.683 -11.573 1.00 71.88 126 ASP A O 1
ATOM 1061 N N . SER A 1 127 ? 0.523 -11.337 -13.723 1.00 72.94 127 SER A N 1
ATOM 1062 C CA . SER A 1 127 ? -0.889 -11.689 -13.908 1.00 72.94 127 SER A CA 1
ATOM 1063 C C . SER A 1 127 ? -1.359 -12.792 -12.968 1.00 72.94 127 SER A C 1
ATOM 1065 O O . SER A 1 127 ? -2.500 -12.774 -12.519 1.00 72.94 127 SER A O 1
ATOM 1067 N N . ALA A 1 128 ? -0.458 -13.702 -12.594 1.00 77.19 128 ALA A N 1
ATOM 1068 C CA . ALA A 1 128 ? -0.737 -14.747 -11.622 1.00 77.19 128 ALA A CA 1
ATOM 1069 C C . ALA A 1 128 ? -0.869 -14.227 -10.176 1.00 77.19 128 ALA A C 1
ATOM 1071 O O . ALA A 1 128 ? -1.352 -14.961 -9.315 1.00 77.19 128 ALA A O 1
ATOM 1072 N N . LYS A 1 129 ? -0.428 -12.994 -9.880 1.00 78.62 129 LYS A N 1
ATOM 1073 C CA . LYS A 1 129 ? -0.443 -12.429 -8.520 1.00 78.62 129 LYS A CA 1
ATOM 1074 C C . LYS A 1 129 ? -1.693 -11.615 -8.216 1.00 78.62 129 LYS A C 1
ATOM 1076 O O . LYS A 1 129 ? -2.179 -11.669 -7.088 1.00 78.62 129 LYS A O 1
ATOM 1081 N N . PHE A 1 130 ? -2.176 -10.800 -9.152 1.00 76.19 130 PHE A N 1
ATOM 1082 C CA . PHE A 1 130 ? -3.307 -9.914 -8.873 1.00 76.19 130 PHE A CA 1
ATOM 1083 C C . PHE A 1 130 ? -4.647 -10.629 -9.055 1.00 76.19 130 PHE A C 1
ATOM 1085 O O . PHE A 1 130 ? -4.861 -11.384 -9.998 1.00 76.19 130 PHE A O 1
ATOM 1092 N N . ARG A 1 131 ? -5.579 -10.364 -8.135 1.00 75.94 131 ARG A N 1
ATOM 1093 C CA . ARG A 1 131 ? -6.939 -10.920 -8.172 1.00 75.94 131 ARG A CA 1
ATOM 1094 C C . ARG A 1 131 ? -7.906 -10.022 -8.937 1.00 75.94 131 ARG A C 1
ATOM 1096 O O . ARG A 1 131 ? -8.878 -10.511 -9.503 1.00 75.94 131 ARG A O 1
ATOM 1103 N N . TYR A 1 132 ? -7.640 -8.719 -8.943 1.00 79.12 132 TYR A N 1
ATOM 1104 C CA . TYR A 1 132 ? -8.435 -7.722 -9.650 1.00 79.12 132 TYR A CA 1
ATOM 1105 C C . TYR A 1 132 ? -7.510 -6.744 -10.377 1.00 79.12 132 TYR A C 1
ATOM 1107 O O . TYR A 1 132 ? -6.513 -6.304 -9.806 1.00 79.12 132 TYR A O 1
ATOM 1115 N N . LEU A 1 133 ? -7.869 -6.396 -11.614 1.00 78.38 133 LEU A N 1
ATOM 1116 C CA . LEU A 1 133 ? -7.218 -5.366 -12.424 1.00 78.38 133 LEU A CA 1
ATOM 1117 C C . LEU A 1 133 ? -8.253 -4.283 -12.747 1.00 78.38 133 LEU A C 1
ATOM 1119 O O . LEU A 1 133 ? -9.280 -4.581 -13.361 1.00 78.38 133 LEU A O 1
ATOM 1123 N N . LEU A 1 134 ? -8.007 -3.041 -12.324 1.00 72.06 134 LEU A N 1
ATOM 1124 C CA . LEU A 1 134 ? -8.875 -1.922 -12.691 1.00 72.06 134 LEU A CA 1
ATOM 1125 C C . LEU A 1 134 ? -8.680 -1.578 -14.168 1.00 72.06 134 LEU A C 1
ATOM 1127 O O . LEU A 1 134 ? -7.560 -1.496 -14.671 1.00 72.06 134 LEU A O 1
ATOM 1131 N N . SER A 1 135 ? -9.794 -1.359 -14.862 1.00 57.19 135 SER A N 1
ATOM 1132 C CA . SER A 1 135 ? -9.806 -1.035 -16.283 1.00 57.19 135 SER A CA 1
ATOM 1133 C C . SER A 1 135 ? -10.534 0.292 -16.508 1.00 57.19 135 SER A C 1
ATOM 1135 O O . SER A 1 135 ? -11.696 0.406 -16.117 1.00 57.19 135 SER A O 1
ATOM 1137 N N . PRO A 1 136 ? -9.909 1.290 -17.160 1.00 46.88 136 PRO A N 1
ATOM 1138 C CA . PRO A 1 136 ? -10.520 2.603 -17.394 1.00 46.88 136 PRO A CA 1
ATOM 1139 C C . PRO A 1 136 ? -11.632 2.590 -18.459 1.00 46.88 136 PRO A C 1
ATOM 1141 O O . PRO A 1 136 ? -12.300 3.597 -18.669 1.00 46.88 136 PRO A O 1
ATOM 1144 N N . SER A 1 137 ? -11.832 1.474 -19.166 1.00 46.81 137 SER A N 1
ATOM 1145 C CA . SER A 1 137 ? -12.927 1.282 -20.127 1.00 46.81 137 SER A CA 1
ATOM 1146 C C . SER A 1 137 ? -13.239 -0.215 -20.294 1.00 46.81 137 SER A C 1
ATOM 1148 O O . SER A 1 137 ? -12.423 -1.046 -19.894 1.00 46.81 137 SER A O 1
ATOM 1150 N N . PRO A 1 138 ? -14.365 -0.617 -20.910 1.00 48.22 138 PRO A N 1
ATOM 1151 C CA . PRO A 1 138 ? -14.673 -2.033 -21.158 1.00 48.22 138 PRO A CA 1
ATOM 1152 C C . PRO A 1 138 ? -13.680 -2.751 -22.098 1.00 48.22 138 PRO A C 1
ATOM 1154 O O . PRO A 1 138 ? -13.753 -3.966 -22.260 1.00 48.22 138 PRO A O 1
ATOM 1157 N N . LEU A 1 139 ? -12.770 -2.016 -22.751 1.00 42.12 139 LEU A N 1
ATOM 1158 C CA . LEU A 1 139 ? -12.022 -2.484 -23.920 1.00 42.12 139 LEU A CA 1
ATOM 1159 C C . LEU A 1 139 ? -10.722 -3.290 -23.682 1.00 42.12 139 LEU A C 1
ATOM 1161 O O . LEU A 1 139 ? -10.381 -4.036 -24.597 1.00 42.12 139 LEU A O 1
ATOM 1165 N N . PRO A 1 140 ? -9.994 -3.273 -22.542 1.00 45.28 140 PRO A N 1
ATOM 1166 C CA . PRO A 1 140 ? -8.760 -4.050 -22.427 1.00 45.28 140 PRO A CA 1
ATOM 1167 C C . PRO A 1 140 ? -8.900 -5.379 -21.667 1.00 45.28 140 PRO A C 1
ATOM 1169 O O . PRO A 1 140 ? -7.899 -6.068 -21.507 1.00 45.28 140 PRO A O 1
ATOM 1172 N N . ALA A 1 141 ? -10.101 -5.820 -21.266 1.00 37.19 141 ALA A N 1
ATOM 1173 C CA . ALA A 1 141 ? -10.269 -7.148 -20.649 1.00 37.19 141 ALA A CA 1
ATOM 1174 C C . ALA A 1 141 ? -9.892 -8.310 -21.600 1.00 37.19 141 ALA A C 1
ATOM 1176 O O . ALA A 1 141 ? -9.625 -9.425 -21.158 1.00 37.19 141 ALA A O 1
ATOM 1177 N N . ARG A 1 142 ? -9.833 -8.049 -22.914 1.00 33.09 142 ARG A N 1
ATOM 1178 C CA . ARG A 1 142 ? -9.642 -9.062 -23.960 1.00 33.09 142 ARG A CA 1
ATOM 1179 C C . ARG A 1 142 ? -8.175 -9.379 -24.303 1.00 33.09 142 ARG A C 1
ATOM 1181 O O . ARG A 1 142 ? -7.936 -10.400 -24.934 1.00 33.09 142 ARG A O 1
ATOM 1188 N N . ASN A 1 143 ? -7.200 -8.575 -23.859 1.00 40.12 143 ASN A N 1
ATOM 1189 C CA . ASN A 1 143 ? -5.780 -8.762 -24.222 1.00 40.12 143 ASN A CA 1
ATOM 1190 C C . ASN A 1 143 ? -4.909 -9.387 -23.109 1.00 40.12 143 ASN A C 1
ATOM 1192 O O . ASN A 1 143 ? -3.708 -9.556 -23.309 1.00 40.12 143 ASN A O 1
ATOM 1196 N N . PHE A 1 144 ? -5.487 -9.738 -21.953 1.00 40.72 144 PHE A N 1
ATOM 1197 C CA . PHE A 1 144 ? -4.751 -10.287 -20.798 1.00 40.72 144 PHE A CA 1
ATOM 1198 C C . PHE A 1 144 ? -5.026 -11.771 -20.511 1.00 40.72 144 PHE A C 1
ATOM 1200 O O . PHE A 1 144 ? -4.524 -12.302 -19.526 1.00 40.72 144 PHE A O 1
ATOM 1207 N N . SER A 1 145 ? -5.804 -12.456 -21.352 1.00 33.94 145 SER A N 1
ATOM 1208 C CA . SER A 1 145 ? -5.986 -13.908 -21.229 1.00 33.94 145 SER A CA 1
ATOM 1209 C C . SER A 1 145 ? -4.892 -14.633 -22.021 1.00 33.94 145 SER A C 1
ATOM 1211 O O . SER A 1 145 ? -4.707 -14.301 -23.196 1.00 33.94 145 SER A O 1
ATOM 1213 N N . PRO A 1 146 ? -4.168 -15.606 -21.436 1.00 30.61 146 PRO A N 1
ATOM 1214 C CA . PRO A 1 146 ? -3.302 -16.471 -22.226 1.00 30.61 146 PRO A CA 1
ATOM 1215 C C . PRO A 1 146 ? -4.161 -17.228 -23.254 1.00 30.61 146 PRO A C 1
ATOM 1217 O O . PRO A 1 146 ? -5.300 -17.590 -22.939 1.00 30.61 146 PRO A O 1
ATOM 1220 N N . PRO A 1 147 ? -3.670 -17.449 -24.487 1.00 36.75 147 PRO A N 1
ATOM 1221 C CA . PRO A 1 147 ? -4.365 -18.321 -25.422 1.00 36.75 147 PRO A CA 1
ATOM 1222 C C . PRO A 1 147 ? -4.433 -19.730 -24.819 1.00 36.75 147 PRO A C 1
ATOM 1224 O O . PRO A 1 147 ? -3.429 -20.226 -24.301 1.00 36.75 147 PRO A O 1
ATOM 1227 N N . GLY A 1 148 ? -5.637 -20.309 -24.827 1.00 39.19 148 GLY A N 1
ATOM 1228 C CA . GLY A 1 148 ? -5.887 -21.694 -24.418 1.00 39.19 148 GLY A CA 1
ATOM 1229 C C . GLY A 1 148 ? -5.323 -22.722 -25.387 1.00 39.19 148 GLY A C 1
ATOM 1230 O O . GLY A 1 148 ? -4.888 -22.331 -26.495 1.00 39.19 148 GLY A O 1
#